Protein AF-A0A7Z0MNE1-F1 (afdb_monomer)

Structure (mmCIF, N/CA/C/O backbone):
data_AF-A0A7Z0MNE1-F1
#
_entry.id   AF-A0A7Z0MNE1-F1
#
loop_
_atom_site.group_PDB
_atom_site.id
_atom_site.type_symbol
_atom_site.label_atom_id
_atom_site.label_alt_id
_atom_site.label_comp_id
_atom_site.label_asym_id
_atom_site.label_entity_id
_atom_site.label_seq_id
_atom_site.pdbx_PDB_ins_code
_atom_site.Cartn_x
_atom_site.Cartn_y
_atom_site.Cartn_z
_atom_site.occupancy
_atom_site.B_iso_or_equiv
_atom_site.auth_seq_id
_atom_site.auth_comp_id
_atom_site.auth_asym_id
_atom_site.auth_atom_id
_atom_site.pdbx_PDB_model_num
ATOM 1 N N . MET A 1 1 ? 20.249 -10.940 4.212 1.00 69.75 1 MET A N 1
ATOM 2 C CA . MET A 1 1 ? 19.789 -10.510 2.871 1.00 69.75 1 MET A CA 1
ATOM 3 C C . MET A 1 1 ? 19.126 -11.698 2.198 1.00 69.75 1 MET A C 1
ATOM 5 O O . MET A 1 1 ? 19.676 -12.787 2.293 1.00 69.75 1 MET A O 1
ATOM 9 N N . SER A 1 2 ? 17.957 -11.521 1.581 1.00 88.62 2 SER A N 1
ATOM 10 C CA . SER A 1 2 ? 17.230 -12.598 0.887 1.00 88.62 2 SER A CA 1
ATOM 11 C C . SER A 1 2 ? 16.945 -12.201 -0.566 1.00 88.62 2 SER A C 1
ATOM 13 O O . SER A 1 2 ? 16.492 -11.074 -0.766 1.00 88.62 2 SER A O 1
ATOM 15 N N . PRO A 1 3 ? 17.145 -13.088 -1.559 1.00 90.62 3 PRO A N 1
ATOM 16 C CA . PRO A 1 3 ? 16.952 -12.785 -2.978 1.00 90.62 3 PRO A CA 1
ATOM 17 C C . PRO A 1 3 ? 15.470 -12.888 -3.372 1.00 90.62 3 PRO A C 1
ATOM 19 O O . PRO A 1 3 ? 15.061 -13.785 -4.103 1.00 90.62 3 PRO A O 1
ATOM 22 N N . ARG A 1 4 ? 14.643 -11.993 -2.832 1.00 93.88 4 ARG A N 1
ATOM 23 C CA . ARG A 1 4 ? 13.212 -11.901 -3.143 1.00 93.88 4 ARG A CA 1
ATOM 24 C C . ARG A 1 4 ? 12.769 -10.449 -3.201 1.00 93.88 4 ARG A C 1
ATOM 26 O O . ARG A 1 4 ? 13.427 -9.570 -2.647 1.00 93.88 4 ARG A O 1
ATOM 33 N N . LEU A 1 5 ? 11.597 -10.238 -3.783 1.00 94.50 5 LEU A N 1
ATOM 34 C CA . LEU A 1 5 ? 10.879 -8.980 -3.664 1.00 94.50 5 LEU A CA 1
ATOM 35 C C . LEU A 1 5 ? 10.567 -8.663 -2.193 1.00 94.50 5 LEU A C 1
ATOM 37 O O . LEU A 1 5 ? 10.311 -9.563 -1.379 1.00 94.50 5 LEU A O 1
ATOM 41 N N . GLY A 1 6 ? 10.604 -7.373 -1.856 1.00 93.19 6 GLY A N 1
ATOM 42 C CA . GLY A 1 6 ? 10.108 -6.873 -0.576 1.00 93.19 6 GLY A CA 1
ATOM 43 C C . GLY A 1 6 ? 8.612 -7.166 -0.416 1.00 93.19 6 GLY A C 1
ATOM 44 O O . GLY A 1 6 ? 7.894 -7.280 -1.402 1.00 93.19 6 GLY A O 1
ATOM 45 N N . GLY A 1 7 ? 8.150 -7.328 0.826 1.00 92.00 7 GLY A N 1
ATOM 46 C CA . GLY A 1 7 ? 6.712 -7.433 1.115 1.00 92.00 7 GLY A CA 1
ATOM 47 C C . GLY A 1 7 ? 6.072 -6.052 1.287 1.00 92.00 7 GLY A C 1
ATOM 48 O O . GLY A 1 7 ? 6.754 -5.041 1.138 1.00 92.00 7 GLY A O 1
ATOM 49 N N . ASN A 1 8 ? 4.793 -6.014 1.677 1.00 92.00 8 ASN A N 1
ATOM 50 C CA . ASN A 1 8 ? 4.082 -4.795 2.105 1.00 92.00 8 ASN A CA 1
ATOM 51 C C . ASN A 1 8 ? 4.099 -3.652 1.074 1.00 92.00 8 ASN A C 1
ATOM 53 O O . ASN A 1 8 ? 4.303 -2.488 1.424 1.00 92.00 8 ASN A O 1
ATOM 57 N N . GLY A 1 9 ? 3.927 -4.008 -0.200 1.00 94.38 9 GLY A N 1
ATOM 58 C CA . GLY A 1 9 ? 3.827 -3.045 -1.292 1.00 94.38 9 GLY A CA 1
ATOM 59 C C . GLY A 1 9 ? 5.160 -2.444 -1.753 1.00 94.38 9 GLY A C 1
ATOM 60 O O . GLY A 1 9 ? 5.159 -1.442 -2.456 1.00 94.38 9 GLY A O 1
ATOM 61 N N . ILE A 1 10 ? 6.317 -2.975 -1.330 1.00 95.69 10 ILE A N 1
ATOM 62 C CA . ILE A 1 10 ? 7.624 -2.420 -1.732 1.00 95.69 10 ILE A CA 1
ATOM 63 C C . ILE A 1 10 ? 7.848 -2.459 -3.259 1.00 95.69 10 ILE A C 1
ATOM 65 O O . ILE A 1 10 ? 8.302 -1.449 -3.796 1.00 95.69 10 ILE A O 1
ATOM 69 N N . PRO A 1 11 ? 7.575 -3.560 -3.987 1.00 96.31 11 PRO A N 1
ATOM 70 C CA . PRO A 1 11 ? 7.698 -3.572 -5.448 1.00 96.31 11 PRO A CA 1
ATOM 71 C C . PRO A 1 11 ? 6.805 -2.528 -6.123 1.00 96.31 11 PRO A C 1
ATOM 73 O O . PRO A 1 11 ? 7.233 -1.858 -7.059 1.00 96.31 11 PRO A O 1
ATOM 76 N N . GLU A 1 12 ? 5.596 -2.349 -5.603 1.00 97.00 12 GLU A N 1
ATOM 77 C CA . GLU A 1 12 ? 4.638 -1.348 -6.044 1.00 97.00 12 GLU A CA 1
ATOM 78 C C . GLU A 1 12 ? 5.157 0.066 -5.756 1.00 97.00 12 GLU A C 1
ATOM 80 O O . GLU A 1 12 ? 5.113 0.915 -6.639 1.00 97.00 12 GLU A O 1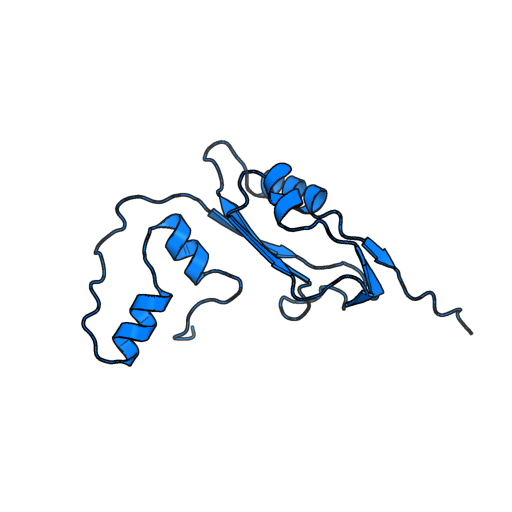
ATOM 85 N N . LEU A 1 13 ? 5.749 0.328 -4.584 1.00 96.62 13 LEU A N 1
ATOM 86 C CA . LEU A 1 13 ? 6.414 1.608 -4.302 1.00 96.62 13 LEU A CA 1
ATOM 87 C C . LEU A 1 13 ? 7.548 1.899 -5.284 1.00 96.62 13 LEU A C 1
ATOM 89 O O . LEU A 1 13 ? 7.673 3.030 -5.742 1.00 96.62 13 LEU A O 1
ATOM 93 N N . ILE A 1 14 ? 8.365 0.900 -5.631 1.00 95.56 14 ILE A N 1
ATOM 94 C CA . ILE A 1 14 ? 9.424 1.071 -6.636 1.00 95.56 14 ILE A CA 1
ATOM 95 C C . ILE A 1 14 ? 8.797 1.471 -7.972 1.00 95.56 14 ILE A C 1
ATOM 97 O O . ILE A 1 14 ? 9.251 2.438 -8.586 1.00 95.56 14 ILE A O 1
ATOM 101 N N . TYR A 1 15 ? 7.720 0.802 -8.382 1.00 95.62 15 TYR A N 1
ATOM 102 C CA . TYR A 1 15 ? 6.985 1.156 -9.591 1.00 95.62 15 TYR A CA 1
ATOM 103 C C . TYR A 1 15 ? 6.418 2.582 -9.531 1.00 95.62 15 TYR A C 1
ATOM 105 O O . TYR A 1 15 ? 6.686 3.386 -10.420 1.00 95.62 15 TYR A O 1
ATOM 113 N N . TYR A 1 16 ? 5.702 2.951 -8.469 1.00 96.25 16 TYR A N 1
ATOM 114 C CA . TYR A 1 16 ? 5.096 4.280 -8.339 1.00 96.25 16 TYR A CA 1
ATOM 115 C C . TYR A 1 16 ? 6.116 5.409 -8.184 1.00 96.25 16 TYR A C 1
ATOM 117 O O . TYR A 1 16 ? 5.842 6.536 -8.607 1.00 96.25 16 TYR A O 1
ATOM 125 N N . SER A 1 17 ? 7.275 5.119 -7.588 1.00 95.69 17 SER A N 1
ATOM 126 C CA . SER A 1 17 ? 8.358 6.083 -7.431 1.00 95.69 17 SER A CA 1
ATOM 127 C C . SER A 1 17 ? 9.114 6.303 -8.733 1.00 95.69 17 SER A C 1
ATOM 129 O O . SER A 1 17 ? 9.380 7.446 -9.092 1.00 95.69 17 SER A O 1
ATOM 131 N N . SER A 1 18 ? 9.462 5.220 -9.430 1.00 94.75 18 SER A N 1
ATOM 132 C CA . SER A 1 18 ? 10.504 5.226 -10.465 1.00 94.75 18 SER A CA 1
ATOM 133 C C . SER A 1 18 ? 10.029 4.800 -11.857 1.00 94.75 18 SER A C 1
ATOM 135 O O . SER A 1 18 ? 10.777 4.915 -12.822 1.00 94.75 18 SER A O 1
ATOM 137 N N . GLY A 1 19 ? 8.809 4.270 -11.972 1.00 93.75 19 GLY A N 1
ATOM 138 C CA . GLY A 1 19 ? 8.279 3.639 -13.185 1.00 93.75 19 GLY A CA 1
ATOM 139 C C . GLY A 1 19 ? 8.810 2.224 -13.449 1.00 93.75 19 GLY A C 1
ATOM 140 O O . GLY A 1 19 ? 8.360 1.568 -14.387 1.00 93.75 19 GLY A O 1
ATOM 141 N N . ILE A 1 20 ? 9.749 1.728 -12.637 1.00 93.81 20 ILE A N 1
ATOM 142 C CA . ILE A 1 20 ? 10.362 0.410 -12.820 1.00 93.81 20 ILE A CA 1
ATOM 143 C C . ILE A 1 20 ? 9.425 -0.680 -12.291 1.00 93.81 20 ILE A C 1
ATOM 145 O O . ILE A 1 20 ? 9.228 -0.821 -11.084 1.00 93.81 20 ILE A O 1
ATOM 149 N N . ASP A 1 21 ? 8.884 -1.497 -13.195 1.00 94.19 21 ASP A N 1
ATOM 150 C CA . ASP A 1 21 ? 8.066 -2.661 -12.842 1.00 94.19 21 ASP A CA 1
ATOM 151 C C . ASP A 1 21 ? 8.949 -3.859 -12.467 1.00 94.19 21 ASP A C 1
ATOM 153 O O . ASP A 1 2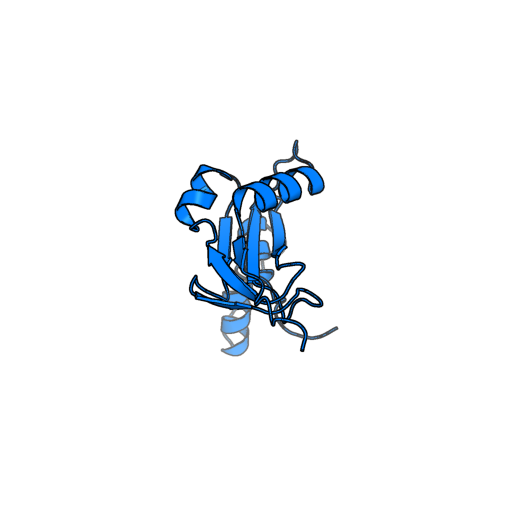1 ? 9.259 -4.748 -13.270 1.00 94.19 21 ASP A O 1
ATOM 157 N N . LEU A 1 22 ? 9.374 -3.873 -11.204 1.00 94.19 22 LEU A N 1
ATOM 158 C CA . LEU A 1 22 ? 10.250 -4.913 -10.679 1.00 94.19 22 LEU A CA 1
ATOM 159 C C . LEU A 1 22 ? 9.587 -6.303 -10.683 1.00 94.19 22 LEU A C 1
ATOM 161 O O . LEU A 1 22 ? 10.285 -7.313 -10.814 1.00 94.19 22 LEU A O 1
ATOM 165 N N . ILE A 1 23 ? 8.255 -6.374 -10.570 1.00 95.44 23 ILE A N 1
ATOM 166 C CA . ILE A 1 23 ? 7.507 -7.637 -10.619 1.00 95.44 23 ILE A CA 1
ATOM 167 C C . ILE A 1 23 ? 7.613 -8.225 -12.027 1.00 95.44 23 ILE A C 1
ATOM 169 O O . ILE A 1 23 ? 8.061 -9.366 -12.181 1.00 95.44 23 ILE A O 1
ATOM 173 N N . ALA A 1 24 ? 7.281 -7.443 -13.057 1.00 95.25 24 ALA A N 1
ATOM 174 C CA . ALA A 1 24 ? 7.369 -7.879 -14.447 1.00 95.25 24 ALA A CA 1
ATOM 175 C C . ALA A 1 24 ? 8.804 -8.256 -14.837 1.00 95.25 24 ALA A C 1
ATOM 177 O O . ALA A 1 24 ? 9.018 -9.286 -15.479 1.00 95.25 24 ALA A O 1
ATOM 178 N N . MET A 1 25 ? 9.800 -7.475 -14.408 1.00 94.75 25 MET A N 1
ATOM 179 C CA . MET A 1 25 ? 11.214 -7.789 -14.640 1.00 94.75 25 MET A CA 1
ATOM 180 C C . MET A 1 25 ? 11.630 -9.107 -13.979 1.00 94.75 25 MET A C 1
ATOM 182 O O . MET A 1 25 ? 12.319 -9.913 -14.603 1.00 94.75 25 MET A O 1
ATOM 186 N N . THR A 1 26 ? 11.183 -9.361 -12.747 1.00 94.75 26 THR A N 1
ATOM 187 C CA . THR A 1 26 ? 11.479 -10.614 -12.034 1.00 94.75 26 THR A CA 1
ATOM 188 C C . THR A 1 26 ? 10.854 -11.816 -12.743 1.00 94.75 26 THR A C 1
ATOM 190 O O . THR A 1 26 ? 11.514 -12.840 -12.923 1.00 94.75 26 THR A O 1
ATOM 193 N N . ILE A 1 27 ? 9.605 -11.687 -13.205 1.00 95.12 27 ILE A N 1
ATOM 194 C CA . ILE A 1 27 ? 8.913 -12.736 -13.967 1.00 95.12 27 ILE A CA 1
ATOM 195 C C . ILE A 1 27 ? 9.616 -12.988 -15.306 1.00 95.12 27 ILE A C 1
ATOM 197 O O . ILE A 1 27 ? 9.884 -14.136 -15.655 1.00 95.12 27 ILE A O 1
ATOM 201 N N . ASN A 1 28 ? 9.949 -11.934 -16.054 1.00 95.44 28 ASN A N 1
ATOM 202 C CA . ASN A 1 28 ? 10.637 -12.058 -17.339 1.00 95.44 28 ASN A CA 1
ATOM 203 C C . ASN A 1 28 ? 12.003 -12.732 -17.184 1.00 95.44 28 ASN A C 1
ATOM 205 O O . ASN A 1 28 ? 12.314 -13.646 -17.948 1.00 95.44 28 ASN A O 1
ATOM 209 N N . TYR A 1 29 ? 12.762 -12.355 -16.155 1.00 94.69 29 TYR A N 1
ATOM 210 C CA . TYR A 1 29 ? 14.038 -12.983 -15.837 1.00 94.69 29 TYR A CA 1
ATOM 211 C C . TYR A 1 29 ? 13.878 -14.481 -15.545 1.00 94.69 29 TYR A C 1
ATOM 213 O O . TYR A 1 29 ? 14.597 -15.301 -16.112 1.00 94.69 29 TYR A O 1
ATOM 221 N N . ALA A 1 30 ? 12.889 -14.859 -14.726 1.00 95.62 30 ALA A N 1
ATOM 222 C CA . ALA A 1 30 ? 12.607 -16.261 -14.408 1.00 95.62 30 ALA A CA 1
ATOM 223 C C . ALA A 1 30 ? 12.217 -17.095 -15.643 1.00 95.62 30 ALA A C 1
ATOM 225 O O . ALA A 1 30 ? 12.490 -18.292 -15.696 1.00 95.62 30 ALA A O 1
ATOM 226 N N . LEU A 1 31 ? 11.606 -16.463 -16.648 1.00 97.12 31 LEU A N 1
ATOM 227 C CA . LEU A 1 31 ? 11.241 -17.087 -17.921 1.00 97.12 31 LEU A CA 1
ATOM 228 C C . LEU A 1 31 ? 12.379 -17.085 -18.958 1.00 97.12 31 LEU A C 1
ATOM 230 O O . LEU A 1 31 ? 12.158 -17.510 -20.091 1.00 97.12 31 LEU A O 1
ATOM 234 N N . GLY A 1 32 ? 13.570 -16.580 -18.617 1.00 96.69 32 GLY A N 1
ATOM 235 C CA . GLY A 1 32 ? 14.688 -16.444 -19.555 1.00 96.69 32 GLY A CA 1
ATOM 236 C C . GLY A 1 32 ? 14.451 -15.405 -20.656 1.00 96.69 32 GLY A C 1
ATOM 237 O O . GLY A 1 32 ? 15.099 -15.453 -21.701 1.00 96.69 32 GLY A O 1
ATOM 238 N N . LYS A 1 33 ? 13.508 -14.476 -20.457 1.00 96.62 33 LYS A N 1
ATOM 239 C CA . LYS A 1 33 ? 13.253 -13.377 -21.392 1.00 96.62 33 LYS A CA 1
ATOM 240 C C . LYS A 1 33 ? 14.263 -12.245 -21.171 1.00 96.62 33 LYS A C 1
ATOM 242 O O . LYS A 1 33 ? 14.714 -12.047 -20.042 1.00 96.62 33 LYS A O 1
ATOM 247 N N . PRO A 1 34 ? 14.585 -11.458 -22.213 1.00 90.81 34 PRO A N 1
ATOM 248 C CA . PRO A 1 34 ? 15.375 -10.245 -22.046 1.00 90.81 34 PRO A CA 1
ATOM 249 C C . PRO A 1 34 ? 14.720 -9.291 -21.040 1.00 90.81 34 PRO A C 1
ATOM 251 O O . PRO A 1 34 ? 13.535 -8.974 -21.159 1.00 90.81 34 PRO A O 1
ATOM 254 N N . CYS A 1 35 ? 15.503 -8.815 -20.074 1.00 87.31 35 CYS A N 1
ATOM 255 C CA . CYS A 1 35 ? 15.103 -7.754 -19.155 1.00 87.31 35 CYS A CA 1
ATOM 256 C C . CYS A 1 35 ? 15.889 -6.492 -19.493 1.00 87.31 35 CYS A C 1
ATOM 258 O O . CYS A 1 35 ? 17.102 -6.444 -19.298 1.00 87.31 35 CYS A O 1
ATOM 260 N N . ASN A 1 36 ? 15.193 -5.465 -19.977 1.00 83.38 36 ASN A N 1
ATOM 261 C CA . ASN A 1 36 ? 15.784 -4.145 -20.158 1.00 83.38 36 ASN A CA 1
ATOM 262 C C . ASN A 1 36 ? 15.801 -3.449 -18.798 1.00 83.38 36 ASN A C 1
ATOM 264 O O . ASN A 1 36 ? 14.777 -2.947 -18.341 1.00 83.38 36 ASN A O 1
ATOM 268 N N . ILE A 1 37 ? 16.951 -3.490 -18.131 1.00 84.00 37 ILE A N 1
ATOM 269 C CA . ILE A 1 37 ? 17.163 -2.795 -16.863 1.00 84.00 37 ILE A CA 1
ATOM 270 C C . ILE A 1 37 ? 17.586 -1.362 -17.206 1.00 84.00 37 ILE A C 1
ATOM 272 O O . ILE A 1 37 ? 18.636 -1.199 -17.829 1.00 84.00 37 ILE A O 1
ATOM 276 N N . PRO A 1 38 ? 16.798 -0.332 -16.857 1.00 86.56 38 PRO A N 1
ATOM 277 C CA . PRO A 1 38 ? 17.231 1.042 -17.063 1.00 86.56 38 PRO A CA 1
ATOM 278 C C . PRO A 1 38 ? 18.435 1.342 -16.163 1.00 86.56 38 PRO A C 1
ATOM 280 O O . PRO A 1 38 ? 18.471 0.912 -15.010 1.00 86.56 38 PRO A O 1
ATOM 283 N N . GLU A 1 39 ? 19.417 2.090 -16.672 1.00 87.38 39 GLU A N 1
ATOM 284 C CA . GLU A 1 39 ? 20.569 2.527 -15.865 1.00 87.38 39 GLU A CA 1
ATOM 285 C C . GLU A 1 39 ? 20.137 3.451 -14.719 1.00 87.38 39 GLU A C 1
ATOM 287 O O . GLU A 1 39 ? 20.705 3.414 -13.628 1.00 87.38 39 GLU A O 1
ATOM 292 N N . GLN A 1 40 ? 19.104 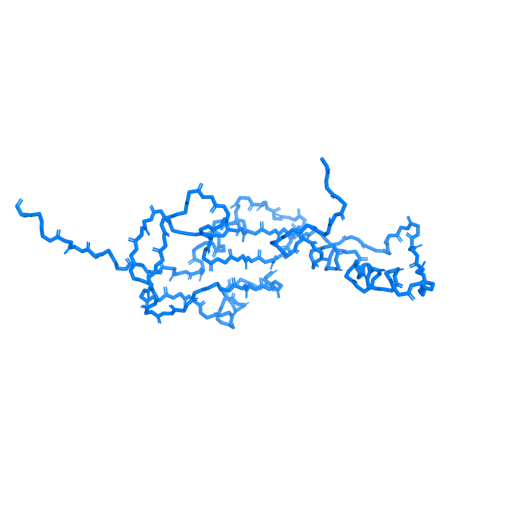4.259 -14.965 1.00 88.00 40 GLN A N 1
ATOM 293 C CA . GLN A 1 40 ? 18.494 5.171 -14.006 1.00 88.00 40 GLN A CA 1
ATOM 294 C C . GLN A 1 40 ? 17.017 5.394 -14.359 1.00 88.00 40 GLN A C 1
ATOM 296 O O . GLN A 1 40 ? 16.657 5.308 -15.535 1.00 88.00 40 GLN A O 1
ATOM 301 N N . PRO A 1 41 ? 16.153 5.682 -13.373 1.00 88.75 41 PRO A N 1
ATOM 302 C CA . PRO A 1 41 ? 14.777 6.069 -13.648 1.00 88.75 41 PRO A CA 1
ATOM 303 C C . PRO A 1 41 ? 14.694 7.500 -14.194 1.00 88.75 41 PRO A C 1
ATOM 305 O O . PRO A 1 41 ? 15.455 8.373 -13.777 1.00 88.75 41 PRO A O 1
ATOM 308 N N . ASP A 1 42 ? 13.727 7.752 -15.080 1.00 84.50 42 ASP A N 1
ATOM 309 C CA . ASP A 1 42 ? 13.517 9.070 -15.706 1.00 84.50 42 ASP A CA 1
ATOM 310 C C . ASP A 1 42 ? 13.124 10.152 -14.689 1.00 84.50 42 ASP A C 1
ATOM 312 O O . ASP A 1 42 ? 13.431 11.333 -14.849 1.00 84.50 42 ASP A O 1
ATOM 316 N N . SER A 1 43 ? 12.415 9.754 -13.632 1.00 87.75 43 SER A N 1
ATOM 317 C CA . SER A 1 43 ? 12.068 10.617 -12.506 1.00 87.75 43 SER A CA 1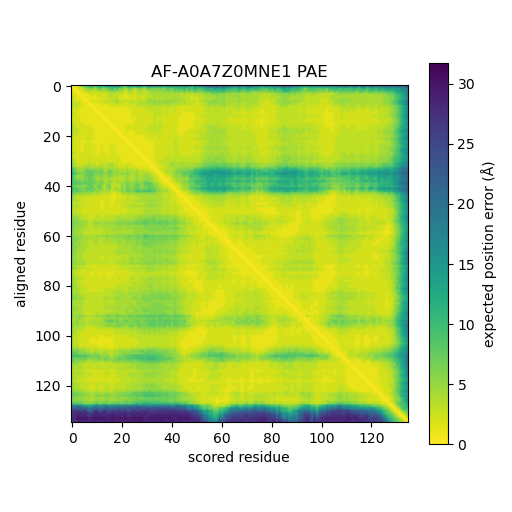
ATOM 318 C C . SER A 1 43 ? 11.848 9.785 -11.247 1.00 87.75 43 SER A C 1
ATOM 320 O O . SER A 1 43 ? 11.536 8.597 -11.328 1.00 87.75 43 SER A O 1
ATOM 322 N N . LEU A 1 44 ? 12.005 10.420 -10.085 1.00 93.38 44 LEU A N 1
ATOM 323 C CA . LEU A 1 44 ? 11.680 9.830 -8.791 1.00 93.38 44 LEU A CA 1
ATOM 324 C C . LEU A 1 44 ? 10.584 10.647 -8.117 1.00 93.38 44 LEU A C 1
ATOM 326 O O . LEU A 1 44 ? 10.762 11.832 -7.836 1.00 93.38 44 LEU A O 1
ATOM 330 N N . LYS A 1 45 ? 9.457 10.000 -7.834 1.00 94.75 45 LYS A N 1
ATOM 331 C CA . LYS A 1 45 ? 8.395 10.544 -6.987 1.00 94.75 45 LYS A CA 1
ATOM 332 C C . LYS A 1 45 ? 8.554 9.978 -5.578 1.00 94.75 45 LYS A C 1
ATOM 334 O O . LYS A 1 45 ? 8.530 8.753 -5.430 1.00 94.75 45 LYS A O 1
ATOM 339 N N . PRO A 1 46 ? 8.726 10.812 -4.540 1.00 95.12 46 PRO A N 1
ATOM 340 C CA . PRO A 1 46 ? 8.789 10.306 -3.179 1.00 95.12 46 PRO A CA 1
ATOM 341 C C . PRO A 1 46 ? 7.456 9.658 -2.798 1.00 95.12 46 PRO A C 1
ATOM 343 O O . PRO A 1 46 ? 6.383 10.221 -3.017 1.00 95.12 46 PRO A O 1
ATOM 346 N N . CYS A 1 47 ? 7.527 8.462 -2.235 1.00 96.06 47 CYS A N 1
ATOM 347 C CA . CYS A 1 47 ? 6.375 7.706 -1.767 1.00 96.06 47 CYS A CA 1
ATOM 348 C C . CYS A 1 47 ? 6.762 6.883 -0.541 1.00 96.06 47 CYS A C 1
ATOM 350 O O . CYS A 1 47 ? 7.941 6.593 -0.323 1.00 96.06 47 CYS A O 1
ATOM 352 N N . ALA A 1 48 ? 5.769 6.489 0.246 1.00 96.06 48 ALA A N 1
ATOM 353 C CA . ALA A 1 48 ? 5.975 5.709 1.452 1.00 96.06 48 ALA A CA 1
ATOM 354 C C . ALA A 1 48 ? 4.878 4.660 1.659 1.00 96.06 48 ALA A C 1
ATOM 356 O O . ALA A 1 48 ? 3.830 4.691 1.013 1.00 96.06 48 ALA A O 1
ATOM 357 N N . SER A 1 49 ? 5.155 3.720 2.564 1.00 95.81 49 SER A N 1
ATOM 358 C CA . SER A 1 49 ? 4.228 2.673 2.994 1.00 95.81 49 SER A CA 1
ATOM 359 C C . SER A 1 49 ? 3.984 2.784 4.494 1.00 95.81 49 SER A C 1
ATOM 361 O O . SER A 1 49 ? 4.934 2.902 5.270 1.00 95.81 49 SER A O 1
ATOM 363 N N . LEU A 1 50 ? 2.716 2.711 4.894 1.00 96.19 50 LEU A N 1
ATOM 364 C CA . LEU A 1 50 ? 2.292 2.516 6.275 1.00 96.19 50 LEU A CA 1
ATOM 365 C C . LEU A 1 50 ? 1.692 1.121 6.409 1.00 96.19 50 LEU A C 1
ATOM 367 O O . LEU A 1 50 ? 0.645 0.843 5.831 1.00 96.19 50 LEU A O 1
ATOM 371 N N . ILE A 1 51 ? 2.309 0.275 7.229 1.00 96.38 51 ILE A N 1
ATOM 372 C CA . ILE A 1 51 ? 1.676 -0.945 7.732 1.00 96.38 51 ILE A CA 1
ATOM 373 C C . ILE A 1 51 ? 0.905 -0.550 8.985 1.00 96.38 51 ILE A C 1
ATOM 375 O O . ILE A 1 51 ? 1.500 -0.011 9.919 1.00 96.38 51 ILE A O 1
ATOM 379 N N . PHE A 1 52 ? -0.398 -0.808 9.012 1.00 95.75 52 PHE A N 1
ATOM 380 C CA . PHE A 1 52 ? -1.250 -0.425 10.133 1.00 95.75 52 PHE A CA 1
ATOM 381 C C . PHE A 1 52 ? -1.903 -1.643 10.780 1.00 95.75 52 PHE A C 1
ATOM 383 O O . PHE A 1 52 ? -2.110 -2.692 10.165 1.00 95.75 52 PHE A O 1
ATOM 390 N N . GLY A 1 53 ? -2.232 -1.484 12.055 1.00 95.38 53 GLY A N 1
ATOM 391 C CA . GLY A 1 53 ? -2.903 -2.488 12.858 1.00 95.38 53 GLY A CA 1
ATOM 392 C C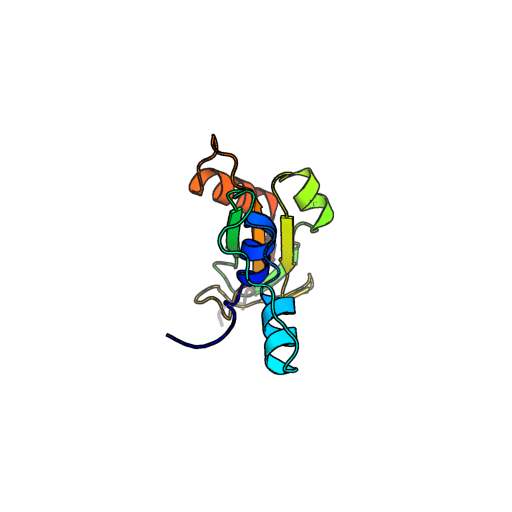 . GLY A 1 53 ? -3.681 -1.841 13.997 1.00 95.38 53 GLY A C 1
ATOM 393 O O . GLY A 1 53 ? -3.911 -0.633 13.971 1.00 95.38 53 GLY A O 1
ATOM 394 N N . SER A 1 54 ? -4.089 -2.637 14.980 1.00 94.31 54 SER A N 1
ATOM 395 C CA . SER A 1 54 ? -4.721 -2.126 16.195 1.00 94.31 54 SER A CA 1
ATOM 396 C C . SER A 1 54 ? -3.915 -2.453 17.433 1.00 94.31 54 SER A C 1
ATOM 398 O O . SER A 1 54 ? -3.354 -3.537 17.532 1.00 94.31 54 SER A O 1
ATOM 400 N N . ASP A 1 55 ? -3.951 -1.568 18.420 1.00 92.94 55 ASP A N 1
ATOM 401 C CA . ASP A 1 55 ? -3.365 -1.808 19.736 1.00 92.94 55 ASP A CA 1
ATOM 402 C C . ASP A 1 55 ? -4.068 -2.939 20.506 1.00 92.94 55 ASP A C 1
ATOM 404 O O . ASP A 1 55 ? -3.515 -3.476 21.463 1.00 92.94 55 ASP A O 1
ATOM 408 N N . THR A 1 56 ? -5.290 -3.319 20.112 1.00 94.44 56 THR A N 1
ATOM 409 C CA . THR A 1 56 ? -6.091 -4.312 20.839 1.00 94.44 56 THR A CA 1
ATOM 410 C C . THR A 1 56 ? -6.717 -5.337 19.907 1.00 94.44 56 THR A C 1
ATOM 412 O O . THR A 1 56 ? -7.196 -4.992 18.829 1.00 94.44 56 THR A O 1
ATOM 415 N N . ALA A 1 57 ? -6.778 -6.591 20.356 1.00 96.00 57 ALA A N 1
ATOM 416 C CA . ALA A 1 57 ? -7.535 -7.630 19.671 1.00 96.00 57 ALA A CA 1
ATOM 417 C C . ALA A 1 57 ? -9.047 -7.445 19.883 1.00 96.00 57 ALA A C 1
ATOM 419 O O . ALA A 1 57 ? -9.492 -6.950 20.923 1.00 96.00 57 ALA A O 1
ATOM 420 N N . GLY A 1 58 ? -9.852 -7.880 18.919 1.00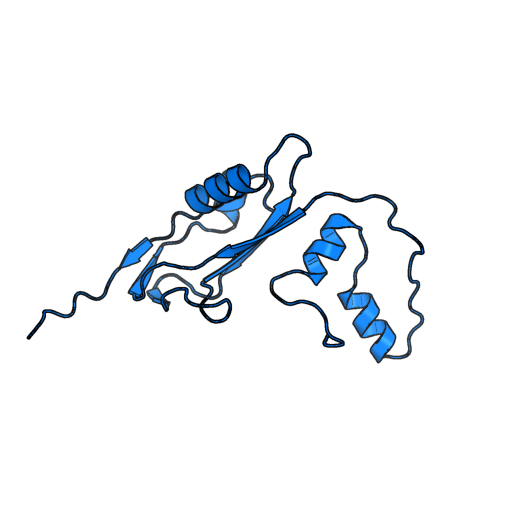 96.25 58 GLY A N 1
ATOM 421 C CA . GLY A 1 58 ? -11.306 -7.778 19.014 1.00 96.25 58 GLY A CA 1
ATOM 422 C C . GLY A 1 58 ? -12.005 -7.991 17.682 1.00 96.25 58 GLY A C 1
ATOM 423 O O . GLY A 1 58 ? -11.405 -8.453 16.717 1.00 96.25 58 GLY A O 1
ATOM 424 N N . GLN A 1 59 ? -13.293 -7.666 17.627 1.00 97.44 59 GLN A N 1
ATOM 425 C CA . GLN A 1 59 ? -14.051 -7.706 16.381 1.00 97.44 59 GLN A CA 1
ATOM 426 C C . GLN A 1 59 ? -13.933 -6.368 15.644 1.00 97.44 59 GLN A C 1
ATOM 428 O O . GLN A 1 59 ? -14.253 -5.319 16.209 1.00 97.44 59 GLN A O 1
ATOM 433 N N . LEU A 1 60 ? -13.517 -6.402 14.377 1.00 96.56 60 LEU A N 1
ATOM 434 C CA . LEU A 1 60 ? -13.477 -5.233 13.505 1.00 96.56 60 LEU A CA 1
ATOM 435 C C . LEU A 1 60 ? -14.907 -4.757 13.236 1.00 96.56 60 LEU A C 1
ATOM 437 O O . LEU A 1 60 ? -15.654 -5.390 12.495 1.00 96.56 60 LEU A O 1
ATOM 441 N N . SER A 1 61 ? -15.313 -3.649 13.853 1.00 95.44 61 SER A N 1
ATOM 442 C CA . SER A 1 61 ? -16.665 -3.111 13.687 1.00 95.44 61 SER A CA 1
ATOM 443 C C . SER A 1 61 ? -16.792 -2.307 12.399 1.00 95.44 61 SER A C 1
ATOM 445 O O . SER A 1 61 ? -17.814 -2.400 11.723 1.00 95.44 61 SER A O 1
ATOM 447 N N . SER A 1 62 ? -15.783 -1.496 12.081 1.00 94.50 62 SER A N 1
ATOM 448 C CA . SER A 1 62 ? -15.747 -0.675 10.871 1.00 94.50 62 SER A CA 1
ATOM 449 C C . SER A 1 62 ? -14.326 -0.218 10.553 1.00 94.50 62 SER A C 1
ATOM 451 O O . SER A 1 62 ? -13.480 -0.099 11.441 1.00 94.50 62 SER A O 1
ATOM 453 N N . ILE A 1 63 ? -14.096 0.072 9.277 1.00 94.62 63 ILE A N 1
ATOM 454 C CA . ILE A 1 63 ? -12.899 0.721 8.744 1.00 94.62 63 ILE A CA 1
ATOM 455 C C . ILE A 1 63 ? -13.323 1.549 7.528 1.00 94.62 63 ILE A C 1
ATOM 457 O O . ILE A 1 63 ? -14.234 1.132 6.805 1.00 94.62 63 ILE A O 1
ATOM 461 N N . THR A 1 64 ? -12.705 2.712 7.313 1.00 95.31 64 THR A N 1
ATOM 462 C CA . THR A 1 64 ? -13.011 3.570 6.159 1.00 95.31 64 THR A CA 1
ATOM 463 C C . THR A 1 64 ? -12.810 2.796 4.858 1.00 95.31 64 THR A C 1
ATOM 465 O O . THR A 1 64 ? -11.770 2.167 4.646 1.00 95.31 64 THR A O 1
ATOM 468 N N . ALA A 1 65 ? -13.795 2.848 3.960 1.00 94.31 65 ALA A N 1
ATOM 469 C CA . ALA A 1 65 ? -13.677 2.219 2.649 1.00 94.31 65 ALA A CA 1
ATOM 470 C C . ALA A 1 65 ? -12.563 2.890 1.828 1.00 94.31 65 ALA A C 1
ATOM 472 O O . ALA A 1 65 ? -12.383 4.103 1.896 1.00 94.31 65 ALA A O 1
ATOM 473 N N . VAL A 1 66 ? -11.845 2.127 0.996 1.00 94.56 66 VAL A N 1
ATOM 474 C CA . VAL A 1 66 ? -10.704 2.656 0.218 1.00 94.56 66 VAL A CA 1
ATOM 475 C C . VAL A 1 66 ? -11.092 3.869 -0.638 1.00 94.56 66 VAL A C 1
ATOM 477 O O . VAL A 1 66 ? -10.331 4.827 -0.719 1.00 94.56 66 VAL A O 1
ATOM 480 N N . GLU A 1 67 ? -12.284 3.868 -1.238 1.00 94.12 67 GLU A N 1
ATOM 481 C CA . GLU A 1 67 ? -12.752 4.995 -2.059 1.00 94.12 67 GLU A CA 1
ATOM 482 C C . GLU A 1 67 ? -13.040 6.260 -1.234 1.00 94.12 67 GLU A C 1
ATOM 484 O O . GLU A 1 67 ? -12.756 7.369 -1.676 1.00 94.12 67 GLU A O 1
ATOM 489 N N . GLU A 1 68 ? -13.536 6.115 -0.005 1.00 95.31 68 GLU A N 1
ATOM 490 C CA . GLU A 1 68 ? -13.693 7.240 0.922 1.00 95.31 68 GLU A CA 1
ATOM 491 C C . GLU A 1 68 ? -12.333 7.734 1.437 1.00 95.31 68 GLU A C 1
ATOM 493 O O . GLU A 1 68 ? -12.102 8.940 1.566 1.00 95.31 68 GLU A O 1
ATOM 498 N N . LEU A 1 69 ? -11.392 6.811 1.651 1.00 95.94 69 LEU A N 1
ATOM 499 C CA . LEU A 1 69 ? -10.031 7.139 2.054 1.00 95.94 69 LEU A CA 1
ATOM 500 C C . LEU A 1 69 ? -9.313 7.972 0.983 1.00 95.94 69 LEU A C 1
ATOM 502 O O . LEU A 1 69 ? -8.665 8.953 1.324 1.00 95.94 69 LEU A O 1
ATOM 506 N N . LYS A 1 70 ? -9.491 7.663 -0.309 1.00 95.56 70 LYS A N 1
ATOM 507 C CA . LYS A 1 70 ? -8.955 8.485 -1.414 1.00 95.56 70 LYS A CA 1
ATOM 508 C C . LYS A 1 70 ? -9.502 9.916 -1.413 1.00 95.56 70 LYS A C 1
ATOM 510 O O . LYS A 1 70 ? -8.776 10.842 -1.759 1.00 95.56 70 LYS A O 1
ATOM 515 N N . ASN A 1 71 ? -10.761 10.115 -1.014 1.00 95.25 71 ASN A N 1
ATOM 516 C CA . ASN A 1 71 ? -11.361 11.453 -0.947 1.00 95.25 71 ASN A CA 1
ATOM 517 C C . ASN A 1 71 ? -10.802 12.287 0.215 1.00 95.25 71 ASN A C 1
ATOM 519 O O . ASN A 1 71 ? -10.685 13.505 0.103 1.00 95.25 71 ASN A O 1
ATOM 523 N N . THR A 1 72 ? -10.479 11.642 1.337 1.00 95.50 72 THR A N 1
ATOM 524 C CA . THR A 1 72 ? -9.987 12.302 2.560 1.00 95.50 72 THR A CA 1
ATOM 525 C C . THR A 1 72 ? -8.460 12.387 2.626 1.00 95.50 72 THR A C 1
ATOM 527 O O . THR A 1 72 ? -7.921 13.257 3.311 1.00 95.50 72 THR A O 1
ATOM 530 N N . PHE A 1 73 ? -7.764 11.530 1.879 1.00 97.00 73 PHE A N 1
ATOM 531 C CA . PHE A 1 73 ? -6.312 11.474 1.748 1.00 97.00 73 PHE A CA 1
ATOM 532 C C . PHE A 1 73 ? -5.926 11.357 0.257 1.00 97.00 73 PHE A C 1
ATOM 534 O O . PHE A 1 73 ? -5.662 10.256 -0.234 1.00 97.00 73 PHE A O 1
ATOM 541 N N . PRO A 1 74 ? -5.921 12.477 -0.495 1.00 96.00 74 PRO A N 1
ATOM 542 C CA . PRO A 1 74 ? -5.705 12.480 -1.949 1.00 96.00 74 PRO A CA 1
ATOM 543 C C . PRO A 1 74 ? -4.337 11.957 -2.399 1.00 96.00 74 PRO A C 1
ATOM 545 O O . PRO A 1 74 ? -4.163 11.592 -3.559 1.00 96.00 74 PRO A O 1
ATOM 548 N N . GLU A 1 75 ? -3.356 11.925 -1.499 1.00 97.31 75 GLU A N 1
ATOM 549 C CA . GLU A 1 75 ? -2.025 11.380 -1.756 1.00 97.31 75 GLU A CA 1
ATOM 550 C C . GLU A 1 75 ? -2.006 9.838 -1.766 1.00 97.31 75 GLU A C 1
ATOM 552 O O . GLU A 1 75 ? -0.973 9.240 -2.087 1.00 97.31 75 GLU A O 1
ATOM 557 N N . LEU A 1 76 ? -3.126 9.186 -1.417 1.00 97.88 76 LEU A N 1
ATOM 558 C CA . LEU A 1 76 ? -3.259 7.732 -1.389 1.00 97.88 76 LEU A CA 1
ATOM 559 C C . LEU A 1 76 ? -3.103 7.147 -2.794 1.00 97.88 76 LEU A C 1
ATOM 561 O O . LEU A 1 76 ? -3.848 7.471 -3.717 1.00 97.88 76 LEU A O 1
ATOM 565 N N . ILE A 1 77 ? -2.171 6.212 -2.923 1.00 97.44 77 ILE A N 1
ATOM 566 C CA . ILE A 1 77 ? -1.964 5.427 -4.136 1.00 97.44 77 ILE A CA 1
ATOM 567 C C . ILE A 1 77 ? -2.789 4.144 -4.051 1.00 97.44 77 ILE A C 1
ATOM 569 O O . ILE A 1 77 ? -3.583 3.832 -4.937 1.00 97.44 77 ILE A O 1
ATOM 573 N N . GLU A 1 78 ? -2.616 3.407 -2.956 1.00 96.44 78 GLU A N 1
ATOM 574 C CA . GLU A 1 78 ? -3.236 2.105 -2.746 1.00 96.44 78 GLU A CA 1
ATOM 575 C C . GLU A 1 78 ? -3.456 1.863 -1.254 1.00 96.44 78 GLU A C 1
ATOM 577 O O . GLU A 1 78 ? -2.645 2.265 -0.424 1.00 96.44 78 GLU A O 1
ATOM 582 N N . CYS A 1 79 ? -4.543 1.183 -0.900 1.00 97.19 79 CYS A N 1
ATOM 583 C CA . CYS A 1 79 ? -4.763 0.683 0.450 1.00 97.19 79 CYS A CA 1
ATOM 584 C C . CYS A 1 79 ? -5.312 -0.735 0.354 1.00 97.19 79 CYS A C 1
ATOM 586 O O . CYS A 1 79 ? -6.285 -0.978 -0.365 1.00 97.19 79 CYS A O 1
ATOM 588 N N . ARG A 1 80 ? -4.679 -1.669 1.061 1.00 96.06 80 ARG A N 1
ATOM 589 C CA . ARG A 1 80 ? -5.128 -3.056 1.147 1.00 96.06 80 ARG A CA 1
ATOM 590 C C . ARG A 1 80 ? -5.485 -3.394 2.574 1.00 96.06 80 ARG A C 1
ATOM 592 O O . ARG A 1 80 ? -4.672 -3.198 3.473 1.00 96.06 80 ARG A O 1
ATOM 599 N N . PHE A 1 81 ? -6.668 -3.966 2.743 1.00 96.00 81 PHE A N 1
ATOM 600 C CA . PHE A 1 81 ? -7.120 -4.534 4.002 1.00 96.00 81 PHE A CA 1
ATOM 601 C C . PHE A 1 81 ? -6.988 -6.055 3.957 1.00 96.00 81 PHE A C 1
ATOM 603 O O . PHE A 1 81 ? -7.344 -6.687 2.964 1.00 96.00 81 PHE A O 1
ATOM 610 N N . ASN A 1 82 ? -6.481 -6.632 5.043 1.00 95.56 82 ASN A N 1
ATOM 611 C CA . ASN A 1 82 ? -6.383 -8.079 5.239 1.00 95.56 82 ASN A CA 1
ATOM 612 C C . ASN A 1 82 ? -7.656 -8.664 5.874 1.00 95.56 82 ASN A C 1
ATOM 614 O O . ASN A 1 82 ? -7.826 -9.879 5.890 1.00 95.56 82 ASN A O 1
ATOM 618 N N . TYR A 1 83 ? -8.524 -7.795 6.401 1.00 95.06 83 TYR A N 1
ATOM 619 C CA . TYR A 1 83 ? -9.745 -8.131 7.129 1.00 95.06 83 TYR A CA 1
ATOM 620 C C . TYR A 1 83 ? -10.901 -7.251 6.660 1.00 95.06 83 TYR A C 1
ATOM 622 O O . TYR A 1 83 ? -10.696 -6.157 6.128 1.00 95.06 83 TYR A O 1
ATOM 630 N N . GLN A 1 84 ? -12.118 -7.710 6.914 1.00 94.50 84 GLN A N 1
ATOM 631 C CA . GLN A 1 84 ? -13.360 -6.987 6.659 1.00 94.50 84 GLN A CA 1
ATOM 632 C C . GLN A 1 84 ? -14.171 -6.814 7.948 1.00 94.50 84 GLN A C 1
ATOM 634 O O . GLN A 1 84 ? -13.927 -7.468 8.964 1.00 94.50 84 GLN A O 1
ATOM 639 N N . ALA A 1 85 ? -15.149 -5.906 7.921 1.00 94.31 85 ALA A N 1
ATOM 640 C CA . ALA A 1 85 ? -16.039 -5.699 9.058 1.00 94.31 85 ALA A CA 1
ATOM 641 C C . ALA A 1 85 ? -16.720 -7.018 9.470 1.00 94.31 85 ALA A C 1
ATOM 643 O O . ALA A 1 85 ? -17.249 -7.747 8.632 1.00 94.31 85 ALA A O 1
ATOM 644 N N . GLY A 1 86 ? -16.712 -7.304 10.770 1.00 95.69 86 GLY A N 1
ATOM 645 C CA . GLY A 1 86 ? -17.189 -8.551 11.363 1.00 95.69 86 GLY A CA 1
ATOM 646 C C . GLY A 1 86 ? -16.081 -9.547 11.714 1.00 95.69 86 GLY A C 1
ATOM 647 O O . GLY A 1 86 ? -16.309 -10.383 12.592 1.00 95.69 86 GLY A O 1
ATOM 648 N N . ASP A 1 87 ? -14.894 -9.436 11.113 1.00 96.56 87 ASP A N 1
ATOM 649 C CA . ASP A 1 87 ? -13.774 -10.337 11.393 1.00 96.56 87 ASP A CA 1
ATOM 650 C C . ASP A 1 87 ? -13.198 -10.119 12.797 1.00 96.56 87 ASP A C 1
ATOM 652 O O . ASP A 1 87 ? -13.224 -9.014 13.346 1.00 96.56 87 ASP A O 1
ATOM 656 N N . HIS A 1 88 ? -12.630 -11.180 13.374 1.00 96.38 88 HIS A N 1
ATOM 657 C CA . HIS A 1 88 ? -11.802 -11.062 14.569 1.00 96.38 88 HIS A CA 1
ATOM 658 C C . HIS A 1 88 ? -10.366 -10.745 14.164 1.00 96.38 88 HIS A C 1
ATOM 660 O O . HIS A 1 88 ? -9.791 -11.438 13.324 1.00 96.38 88 HIS A O 1
ATOM 666 N N . VAL A 1 89 ? -9.786 -9.719 14.776 1.00 96.50 89 VAL A N 1
ATOM 667 C CA . VAL A 1 89 ? -8.451 -9.235 14.441 1.00 96.50 89 VAL A CA 1
ATOM 668 C C . VAL A 1 89 ? -7.533 -9.254 15.665 1.00 96.50 89 VAL A C 1
ATOM 670 O O . VAL A 1 89 ? -7.998 -9.008 16.783 1.00 96.50 89 VAL A O 1
ATOM 673 N N . PRO A 1 90 ? -6.237 -9.558 15.485 1.00 95.88 90 PRO A N 1
ATOM 674 C CA . PRO A 1 90 ? -5.264 -9.562 16.570 1.00 95.88 90 PRO A CA 1
ATOM 675 C C . PRO A 1 90 ? -4.810 -8.144 16.945 1.00 95.88 90 PRO A C 1
ATOM 677 O O . PRO A 1 90 ? -4.950 -7.200 16.166 1.00 95.88 90 PRO A O 1
ATOM 680 N N . ALA A 1 91 ? -4.188 -8.017 18.120 1.00 95.88 91 ALA A N 1
ATOM 681 C CA . ALA A 1 91 ? -3.376 -6.848 18.439 1.00 95.88 91 ALA A CA 1
ATOM 682 C C . ALA A 1 91 ? -2.106 -6.827 17.566 1.00 95.88 91 ALA A C 1
ATOM 684 O O . ALA A 1 91 ? -1.539 -7.867 17.201 1.00 95.88 91 ALA A O 1
ATOM 685 N N . PHE A 1 92 ? -1.652 -5.628 17.223 1.00 96.06 92 PHE A N 1
ATOM 686 C CA . PHE A 1 92 ? -0.549 -5.403 16.308 1.00 96.06 92 PHE A CA 1
ATOM 687 C C . PHE A 1 92 ? 0.795 -5.440 17.033 1.00 96.06 92 PHE A C 1
ATOM 689 O O . PHE A 1 92 ? 1.337 -4.424 17.450 1.00 96.06 92 PHE A O 1
ATOM 696 N N . GLU A 1 93 ? 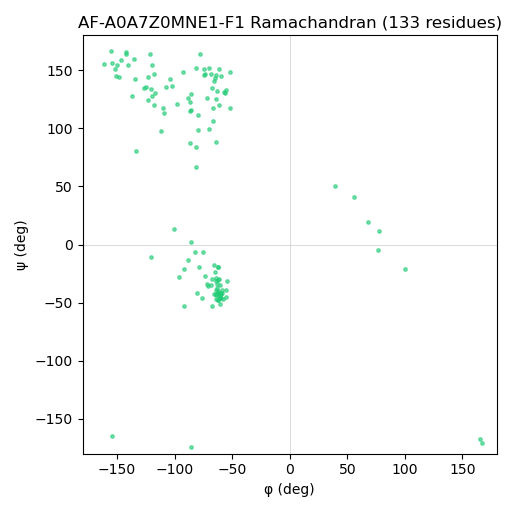1.344 -6.644 17.152 1.00 94.06 93 GLU A N 1
ATOM 697 C CA . GLU A 1 93 ? 2.652 -6.884 17.777 1.00 94.06 93 GLU A CA 1
ATOM 698 C C . GLU A 1 93 ? 3.784 -6.977 16.741 1.00 94.06 93 GLU A C 1
ATOM 700 O O . GLU A 1 93 ? 4.939 -6.659 17.020 1.00 94.06 93 GLU A O 1
ATOM 705 N N . HIS A 1 94 ? 3.455 -7.408 15.521 1.00 91.00 94 HIS A N 1
ATOM 706 C CA . HIS A 1 94 ? 4.377 -7.513 14.392 1.00 91.00 94 HIS A CA 1
ATOM 707 C C . HIS A 1 94 ? 3.627 -7.440 13.055 1.00 91.00 94 HIS A C 1
ATOM 709 O O . HIS A 1 94 ? 2.416 -7.648 12.998 1.00 91.00 94 HIS A O 1
ATOM 715 N N . SER A 1 95 ? 4.344 -7.253 11.940 1.00 86.56 95 SER A N 1
ATOM 716 C CA . SER A 1 95 ? 3.758 -7.098 10.592 1.00 86.56 95 SER A CA 1
ATOM 717 C C . SER A 1 95 ? 2.807 -8.224 10.156 1.00 86.56 95 SER A C 1
ATOM 719 O O . SER A 1 95 ? 1.839 -7.952 9.451 1.00 86.56 95 SER A O 1
ATOM 721 N N . GLY A 1 96 ? 3.019 -9.464 10.610 1.00 90.00 96 GLY A N 1
ATOM 722 C CA . GLY A 1 96 ? 2.086 -10.581 10.385 1.00 90.00 96 GLY A CA 1
ATOM 723 C C . GLY A 1 96 ? 0.684 -10.403 10.995 1.00 90.00 96 GLY A C 1
ATOM 724 O O . GLY A 1 96 ? -0.252 -11.036 10.526 1.00 90.00 96 GLY A O 1
ATOM 725 N N . ASN A 1 97 ? 0.527 -9.509 11.977 1.00 93.88 97 ASN A N 1
ATOM 726 C CA . ASN A 1 97 ? -0.746 -9.171 12.623 1.00 93.88 97 ASN A CA 1
ATOM 727 C C . ASN A 1 97 ? -1.328 -7.857 12.072 1.00 93.88 97 ASN A C 1
ATOM 729 O O . ASN A 1 97 ? -2.212 -7.261 12.682 1.00 93.88 97 ASN A O 1
ATOM 733 N N . SER A 1 98 ? -0.795 -7.353 10.954 1.00 95.88 98 SER A N 1
ATOM 734 C CA . SER A 1 98 ? -1.285 -6.120 10.339 1.00 95.88 98 SER A CA 1
ATOM 735 C C . SER A 1 98 ? -2.716 -6.270 9.840 1.00 95.88 98 SER A C 1
ATOM 737 O O . SER A 1 98 ? -3.108 -7.296 9.279 1.00 95.88 98 SER A O 1
ATOM 739 N N . LEU A 1 99 ? -3.480 -5.192 9.986 1.00 96.62 99 LEU A N 1
ATOM 740 C CA . LEU A 1 99 ? -4.803 -5.068 9.385 1.00 96.62 99 LEU A CA 1
ATOM 741 C C . LEU A 1 99 ? -4.721 -4.721 7.902 1.00 96.62 99 LEU A C 1
ATOM 743 O O . LEU A 1 99 ? -5.684 -4.931 7.166 1.00 96.62 99 LEU A O 1
ATOM 747 N N . GLY A 1 100 ? -3.575 -4.207 7.465 1.00 96.38 100 GLY A N 1
ATOM 748 C CA . GLY A 1 100 ? -3.348 -3.832 6.089 1.00 96.38 100 GLY A CA 1
ATOM 749 C C . GLY A 1 100 ? -2.100 -2.987 5.906 1.00 96.38 100 GLY A C 1
ATOM 750 O O . GLY A 1 100 ? -1.300 -2.790 6.828 1.00 96.38 100 GLY A O 1
ATOM 751 N N . TYR A 1 101 ? -1.961 -2.469 4.693 1.00 97.12 101 TYR A N 1
ATOM 752 C CA . TYR A 1 101 ? -0.978 -1.446 4.380 1.00 97.12 101 TYR A CA 1
ATOM 753 C C . TYR A 1 101 ? -1.551 -0.407 3.421 1.00 97.12 101 TYR A C 1
ATOM 755 O O . TYR A 1 101 ? -2.463 -0.689 2.641 1.00 97.12 101 TYR A O 1
ATOM 763 N N . ALA A 1 102 ? -0.993 0.794 3.480 1.00 97.75 102 ALA A N 1
ATOM 764 C CA . ALA A 1 102 ? -1.322 1.900 2.600 1.00 97.75 102 ALA A CA 1
ATOM 765 C C . ALA A 1 102 ? -0.051 2.447 1.954 1.00 97.75 102 ALA A C 1
ATOM 767 O O . ALA A 1 102 ? 0.954 2.648 2.634 1.00 97.75 102 ALA A O 1
ATOM 768 N N . LEU A 1 103 ? -0.110 2.687 0.649 1.00 98.12 103 LEU A N 1
ATOM 769 C CA . LEU A 1 103 ? 0.931 3.320 -0.149 1.00 98.12 103 LEU A CA 1
ATOM 770 C C . LEU A 1 103 ? 0.468 4.723 -0.516 1.00 98.12 103 LEU A C 1
ATOM 772 O O . LEU A 1 103 ? -0.680 4.908 -0.923 1.00 98.12 103 LEU A O 1
ATOM 776 N N . PHE A 1 104 ? 1.346 5.708 -0.392 1.00 97.94 104 PHE A N 1
ATOM 777 C CA . PHE A 1 104 ? 1.004 7.097 -0.677 1.00 97.94 104 PHE A CA 1
ATOM 778 C C . PHE A 1 104 ? 2.204 7.898 -1.167 1.00 97.94 104 PHE A C 1
ATOM 780 O O . PHE A 1 104 ? 3.354 7.570 -0.868 1.00 97.94 104 PHE A O 1
ATOM 787 N N . TYR A 1 105 ? 1.933 8.955 -1.929 1.00 97.31 105 TYR A N 1
ATOM 788 C CA . TYR A 1 105 ? 2.951 9.927 -2.313 1.00 97.31 105 TYR A CA 1
ATOM 789 C C . TYR A 1 105 ? 3.302 10.836 -1.133 1.00 97.31 105 TYR A C 1
ATOM 791 O O . TYR A 1 105 ? 2.442 11.191 -0.331 1.00 97.31 105 TYR A O 1
ATOM 799 N N . CYS A 1 106 ? 4.565 11.245 -1.056 1.00 95.88 106 CYS A N 1
ATOM 800 C CA . CYS A 1 106 ? 5.053 12.223 -0.088 1.00 95.88 106 CYS A CA 1
ATOM 801 C C . CYS A 1 106 ? 5.447 13.498 -0.847 1.00 95.88 106 CYS A C 1
ATOM 803 O O . CYS A 1 106 ? 6.541 13.545 -1.418 1.00 95.88 106 CYS A O 1
ATOM 805 N N . PRO A 1 107 ? 4.578 14.521 -0.903 1.00 93.62 107 PRO A N 1
ATOM 806 C CA . PRO A 1 107 ? 4.949 15.829 -1.440 1.00 93.62 107 PRO A CA 1
ATOM 807 C C . PRO A 1 107 ? 6.226 16.372 -0.780 1.00 93.62 107 PRO A C 1
ATOM 809 O O . PRO A 1 107 ? 6.482 16.095 0.392 1.00 93.62 107 PRO A O 1
ATOM 812 N N . LEU A 1 108 ? 7.028 17.151 -1.509 1.00 89.69 108 LEU A N 1
ATOM 813 C CA . LEU A 1 108 ? 8.329 17.642 -1.019 1.00 89.69 108 LEU A CA 1
ATOM 814 C C . LEU A 1 108 ? 8.197 18.548 0.213 1.00 89.69 108 LEU A C 1
ATOM 816 O O . LEU A 1 108 ? 9.089 18.597 1.054 1.00 89.69 108 LEU A O 1
ATOM 820 N N . GLU A 1 109 ? 7.082 19.259 0.304 1.00 91.56 109 GLU A N 1
ATOM 821 C CA . GLU A 1 109 ? 6.700 20.138 1.402 1.00 91.56 109 GLU A CA 1
ATOM 822 C C . GLU A 1 109 ? 6.063 19.402 2.592 1.00 91.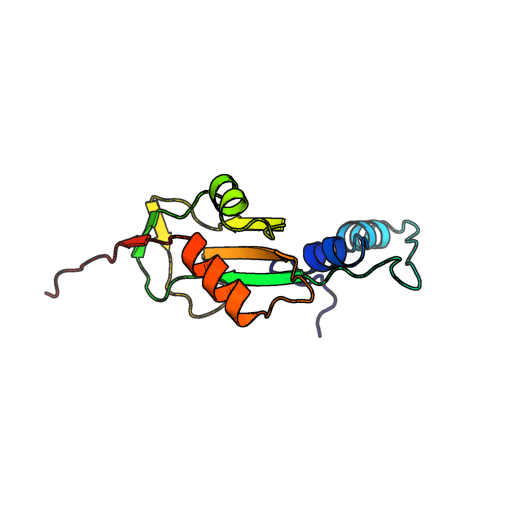56 109 GLU A C 1
ATOM 824 O O . GLU A 1 109 ? 5.802 20.022 3.622 1.00 91.56 109 GLU A O 1
ATOM 829 N N . SER A 1 110 ? 5.796 18.099 2.459 1.00 91.69 110 SER A N 1
ATOM 830 C CA . SER A 1 110 ? 5.199 17.280 3.516 1.00 91.69 110 SER A CA 1
ATOM 831 C C . SER A 1 110 ? 6.263 16.593 4.369 1.00 91.69 110 SER A C 1
ATOM 833 O O . SER A 1 110 ? 7.328 16.209 3.881 1.00 91.69 110 SER A O 1
ATOM 835 N N . ASP A 1 111 ? 5.957 16.379 5.648 1.00 93.38 111 ASP A N 1
ATOM 836 C CA . ASP A 1 111 ? 6.741 15.507 6.515 1.00 93.38 111 ASP A CA 1
ATOM 837 C C . ASP A 1 111 ? 6.029 14.165 6.734 1.00 93.38 111 ASP A C 1
ATOM 839 O O . ASP A 1 111 ? 4.804 14.083 6.855 1.00 93.38 111 ASP A O 1
ATOM 843 N N . TYR A 1 112 ? 6.817 13.090 6.786 1.00 93.25 112 TYR A N 1
ATOM 844 C CA . TYR A 1 112 ? 6.289 11.736 6.934 1.00 93.25 112 TYR A CA 1
ATOM 845 C C . TYR A 1 112 ? 5.431 11.558 8.207 1.00 93.25 112 TYR A C 1
ATOM 847 O O . TYR A 1 112 ? 4.321 11.044 8.078 1.00 93.25 112 TYR A O 1
ATOM 855 N N . PRO A 1 113 ? 5.845 12.008 9.412 1.00 95.88 113 PRO A N 1
ATOM 856 C CA . PRO A 1 113 ? 5.004 11.914 10.611 1.00 95.88 113 PRO A CA 1
ATOM 857 C C . PRO A 1 113 ? 3.617 12.562 10.473 1.00 95.88 113 PRO A C 1
ATOM 859 O O . PRO A 1 113 ? 2.618 11.941 10.835 1.00 95.88 113 PRO A O 1
ATOM 862 N N . SER A 1 114 ? 3.520 13.772 9.916 1.00 95.31 114 SER A N 1
ATOM 863 C CA . SER A 1 114 ? 2.232 14.442 9.689 1.00 95.31 114 SER A CA 1
ATOM 864 C C . SER A 1 114 ? 1.355 13.686 8.695 1.00 95.31 114 SER A C 1
ATOM 866 O O . SER A 1 114 ? 0.145 13.565 8.908 1.00 95.31 114 SER A O 1
ATOM 868 N N . MET A 1 115 ? 1.956 13.137 7.635 1.00 96.69 115 MET A N 1
ATOM 869 C CA . MET A 1 115 ? 1.254 12.297 6.661 1.00 96.69 115 MET A CA 1
ATOM 870 C C . MET A 1 115 ? 0.683 11.037 7.320 1.00 96.69 115 MET A C 1
ATOM 872 O O . MET A 1 115 ? -0.485 10.713 7.108 1.00 96.69 115 MET A O 1
ATOM 876 N N . ILE A 1 116 ? 1.461 10.372 8.182 1.00 96.38 116 ILE A N 1
ATOM 877 C CA . ILE A 1 116 ? 1.003 9.203 8.944 1.00 96.38 116 ILE A CA 1
ATOM 878 C C . ILE A 1 116 ? -0.148 9.560 9.882 1.00 96.38 116 ILE A C 1
ATOM 880 O O . ILE A 1 116 ? -1.171 8.880 9.853 1.00 96.38 116 ILE A O 1
ATOM 884 N N . ASN A 1 117 ? -0.033 10.642 10.655 1.00 95.69 117 ASN A N 1
ATOM 885 C CA . ASN A 1 117 ? -1.090 11.063 11.577 1.00 95.69 117 ASN A CA 1
ATOM 886 C C . ASN A 1 117 ? -2.407 11.354 10.840 1.00 95.69 117 ASN A C 1
ATOM 888 O O . ASN A 1 117 ? -3.477 10.931 11.279 1.00 95.69 117 ASN A O 1
ATOM 892 N N . ARG A 1 118 ? -2.335 12.038 9.689 1.00 96.38 118 ARG A N 1
ATOM 893 C CA . ARG A 1 118 ? -3.500 12.287 8.826 1.00 96.38 118 ARG A CA 1
ATOM 894 C C . ARG A 1 118 ? -4.110 10.993 8.297 1.00 96.38 118 ARG A C 1
ATOM 896 O O . ARG A 1 118 ? -5.324 10.828 8.366 1.00 96.38 118 ARG A O 1
ATOM 903 N N . LEU A 1 119 ? -3.283 10.086 7.782 1.00 97.00 119 LEU A N 1
ATOM 904 C CA . LEU A 1 119 ? -3.743 8.813 7.232 1.00 97.00 119 LEU A CA 1
ATOM 905 C C . LEU A 1 119 ? -4.392 7.936 8.311 1.00 97.00 119 LEU A C 1
ATOM 907 O O . LEU A 1 119 ? -5.466 7.384 8.093 1.00 97.00 119 LEU A O 1
ATOM 911 N N . GLN A 1 120 ? -3.789 7.856 9.498 1.00 95.06 120 GLN A N 1
ATOM 912 C CA . GLN A 1 120 ? -4.351 7.129 10.637 1.00 95.06 120 GLN A CA 1
ATOM 913 C C . GLN A 1 120 ? -5.688 7.721 11.093 1.00 95.06 120 GLN A C 1
ATOM 915 O O . GLN A 1 120 ? -6.628 6.969 11.345 1.00 95.06 120 GLN A O 1
ATOM 920 N N . ALA A 1 121 ? -5.808 9.052 11.135 1.00 94.75 121 ALA A N 1
ATOM 921 C CA . ALA A 1 121 ? -7.078 9.712 11.428 1.00 94.75 121 ALA A CA 1
ATOM 922 C C . ALA A 1 121 ? -8.148 9.418 10.357 1.00 94.75 121 ALA A C 1
ATOM 924 O O . ALA A 1 121 ? -9.316 9.220 10.690 1.00 94.75 121 ALA A O 1
ATOM 925 N N . ALA A 1 122 ? -7.757 9.346 9.081 1.00 96.25 122 ALA A N 1
ATOM 926 C CA . ALA A 1 122 ? -8.659 9.073 7.963 1.00 96.25 122 ALA A CA 1
ATOM 927 C C . ALA A 1 122 ? -9.121 7.603 7.882 1.00 96.25 122 ALA A C 1
ATOM 929 O O . ALA A 1 122 ? -10.223 7.333 7.406 1.00 96.25 122 ALA A O 1
ATOM 930 N N . LEU A 1 123 ? -8.327 6.648 8.382 1.00 95.1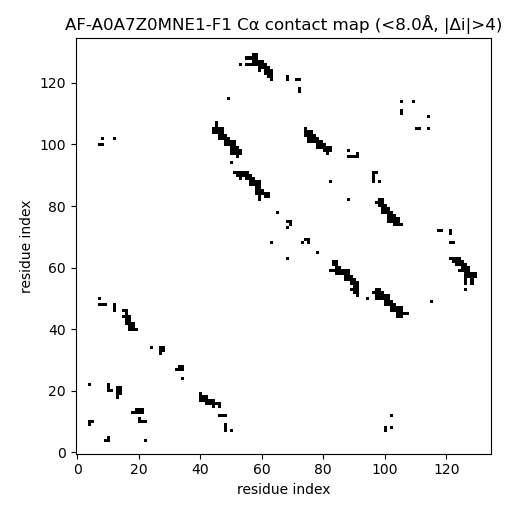9 123 LEU A N 1
ATOM 931 C CA . LEU A 1 123 ? -8.669 5.217 8.387 1.00 95.19 123 LEU A CA 1
ATOM 932 C C . LEU A 1 123 ? -9.892 4.867 9.257 1.00 95.19 123 LEU A C 1
ATOM 934 O O . LEU A 1 123 ? -10.502 3.825 9.019 1.00 95.19 123 LEU A O 1
ATOM 938 N N . GLN A 1 124 ? -10.221 5.698 10.258 1.00 91.44 124 GLN A N 1
ATOM 939 C CA . GLN A 1 124 ? -11.365 5.545 11.179 1.00 91.44 124 GLN A CA 1
ATOM 940 C C . GLN A 1 124 ? -11.631 4.088 11.611 1.00 91.44 124 GLN A C 1
ATOM 942 O O . GLN A 1 124 ? -12.744 3.564 11.525 1.00 91.44 124 GLN A O 1
ATOM 947 N N . LEU A 1 125 ? -10.577 3.414 12.072 1.00 92.12 125 LEU A N 1
ATOM 948 C CA . LEU A 1 125 ? -10.627 2.022 12.506 1.00 92.12 125 LEU A CA 1
ATOM 949 C C . LEU A 1 125 ? -11.376 1.888 13.841 1.00 92.12 125 LEU A C 1
ATOM 951 O O . LEU A 1 125 ? -10.988 2.503 14.834 1.00 92.12 125 LEU A O 1
ATOM 955 N N . ASN A 1 126 ? -12.400 1.032 13.896 1.00 93.69 126 ASN A N 1
ATOM 956 C CA . ASN A 1 126 ? -13.134 0.736 15.126 1.00 93.69 126 ASN A CA 1
ATOM 957 C C . ASN A 1 126 ? -13.110 -0.759 15.453 1.00 93.69 126 ASN A C 1
ATOM 959 O O . ASN A 1 126 ? -13.559 -1.586 14.655 1.00 93.69 126 ASN A O 1
ATOM 963 N N . ILE A 1 127 ? -12.646 -1.094 16.658 1.00 93.56 127 ILE A N 1
ATOM 964 C CA . ILE A 1 127 ? -12.627 -2.462 17.173 1.00 93.56 127 ILE A CA 1
ATOM 965 C C . ILE A 1 127 ? -13.471 -2.552 18.434 1.00 93.56 127 ILE A C 1
ATOM 967 O O . ILE A 1 127 ? -13.269 -1.815 19.399 1.00 93.56 127 ILE A O 1
ATOM 971 N N . LYS A 1 128 ? -14.393 -3.513 18.436 1.00 92.38 128 LYS A N 1
ATOM 972 C CA . LYS A 1 128 ? -15.142 -3.904 19.624 1.00 92.38 128 LYS A CA 1
ATOM 973 C C . LYS A 1 128 ? -14.341 -4.948 20.381 1.00 92.38 128 LYS A C 1
ATOM 975 O O . LYS A 1 128 ? -14.120 -6.055 19.888 1.00 92.38 128 LYS A O 1
ATOM 980 N N . GLN A 1 129 ? -13.916 -4.592 21.586 1.00 82.38 129 GLN A N 1
ATOM 981 C CA . GLN A 1 129 ? -13.312 -5.551 22.498 1.00 82.38 129 GLN A CA 1
ATOM 982 C C . GLN A 1 129 ? -14.373 -6.552 22.948 1.00 82.38 129 GLN A C 1
ATOM 984 O O . GLN A 1 129 ? -15.485 -6.173 23.324 1.00 82.38 129 GLN A O 1
ATOM 989 N N . ASN A 1 130 ? -14.015 -7.834 22.939 1.00 67.94 130 ASN A N 1
ATOM 990 C CA . ASN A 1 130 ? -14.816 -8.840 23.614 1.00 67.94 130 ASN A CA 1
ATOM 991 C C . ASN A 1 130 ? -14.651 -8.601 25.115 1.00 67.94 130 ASN A C 1
ATOM 993 O O . ASN A 1 130 ? -13.644 -8.989 25.706 1.00 67.94 130 ASN A O 1
ATOM 997 N N . LEU A 1 131 ? -15.627 -7.928 25.726 1.00 56.81 131 LEU A N 1
ATOM 998 C CA . LEU A 1 131 ? -15.787 -7.922 27.173 1.00 56.81 131 LEU A CA 1
ATOM 999 C C . LEU A 1 131 ? -16.105 -9.361 27.587 1.00 56.81 131 LEU A C 1
ATOM 1001 O O . LEU A 1 131 ? -17.268 -9.753 27.640 1.00 56.81 131 LEU A O 1
ATOM 1005 N N . ASN A 1 132 ? -15.081 -10.169 27.851 1.00 54.72 132 ASN A N 1
ATOM 1006 C CA . ASN A 1 132 ? -15.287 -11.337 28.689 1.00 54.72 132 ASN A CA 1
ATOM 1007 C C . ASN A 1 132 ? -15.609 -10.788 30.084 1.00 54.72 132 ASN A C 1
ATOM 1009 O O . ASN A 1 132 ? -14.766 -10.080 30.642 1.00 54.72 132 ASN A O 1
ATOM 1013 N N . PRO A 1 133 ? -16.802 -11.046 30.648 1.00 47.06 133 PRO A N 1
ATOM 1014 C CA . PRO A 1 133 ? -17.016 -10.754 32.050 1.00 47.06 133 PRO A CA 1
ATOM 1015 C C . PRO A 1 133 ? -16.016 -11.610 32.825 1.00 47.06 133 PRO A C 1
ATOM 1017 O O . PRO A 1 133 ? -15.976 -12.831 32.671 1.00 47.06 133 PRO A O 1
ATOM 1020 N N . SER A 1 134 ? -15.148 -10.953 33.584 1.00 51.72 134 SER A N 1
ATOM 1021 C CA . SER A 1 134 ? -14.274 -11.604 34.550 1.00 51.72 134 SER A CA 1
ATOM 1022 C C . SER A 1 134 ? -15.143 -12.485 35.453 1.00 51.72 134 SER A C 1
ATOM 1024 O O . SER A 1 134 ? -16.046 -11.961 36.109 1.00 51.72 134 SER A O 1
ATOM 1026 N N . ASN A 1 135 ? -14.913 -13.801 35.426 1.00 41.03 135 ASN A N 1
ATOM 1027 C CA . ASN A 1 135 ? -15.476 -14.742 36.401 1.00 41.03 135 ASN A CA 1
ATOM 1028 C C . ASN A 1 135 ? -14.909 -14.477 37.797 1.00 41.03 135 ASN A C 1
ATOM 1030 O O . ASN A 1 135 ? -13.701 -14.151 37.879 1.00 41.03 135 ASN A O 1
#

Foldseek 3Di:
DDPDDDPQCRQVLCCVFFVDNVVVQVVCVVVVHDRDDDPGGPGGFAKDKDFAAAQAWAFFQDWDDPVQLCVQQVQWDDKDAPDDHGDTAHHPPDSVRTRTMTMGTAPPPHDPVVSVVSSVVSGPTDGDHPPPPDD

Secondary structure (DSSP, 8-state):
--SS--STTHHHHHHHHHS--HHHHHHHHHTT------SS-S----EEEEEE--SS-EEEEE---HHHHHHH-TTEEEEEES--TT-EE---SSGGG-SEEEEEE--TT--HHHHHHHHHHHH--EEE---PPP-

Nearest PDB structures (foldseek):
  4dim-assembly1_A  TM=7.208E-01  e=5.165E-06  Anaerococcus prevotii DSM 20548
  3vot-assembly1_A  TM=7.756E-01  e=1.029E-04  Bacillus licheniformis DSM 13 = ATCC 14580
  3vot-assembly2_B  TM=7.677E-01  e=1.029E-04  Bacillus licheniformis DSM 13 = ATCC 14580
  3wo1-assembly1_A-2  TM=6.650E-01  e=1.353E-02  Bacillus subtilis subsp. subtilis str. 168
  4czd-assembly2_D  TM=4.231E-01  e=6.448E-02  Desulfovibrio desulfuricans

Solvent-accessible surface area (backbone atoms only — not comparable to full-atom values): 8058 Å² total; per-residue (Å²): 140,73,102,64,82,62,68,89,58,42,48,56,47,44,23,73,22,35,70,46,55,53,64,61,44,52,54,32,48,76,69,73,41,90,63,90,74,73,96,65,62,93,52,78,45,56,59,53,68,48,80,42,59,38,95,57,48,26,33,29,66,41,59,52,51,64,72,59,35,39,75,76,37,74,51,53,74,46,70,48,67,76,66,57,70,72,39,78,44,54,39,49,84,50,80,92,36,37,44,28,40,37,34,28,54,49,57,91,91,56,54,71,70,62,52,48,54,53,51,58,63,53,38,55,74,37,68,45,63,77,79,69,78,83,127

Sequence (135 aa):
MSPRLGGNGIPELIYYSSGIDLIAMTINYALGKPCNIPEQPDSLKPCASLIFGSDTAGQLSSITAVEELKNTFPELIECRFNYQAGDHVPAFEHSGNSLGYALFYCPLESDYPSMINRLQAALQLNIKQNLNPSN

Organism: NCBI:txid2738884

Radius of gyration: 18.15 Å; Cα contacts (8 Å, |Δi|>4): 207; chains: 1; bounding box: 38×37×58 Å

Mean predicted aligned error: 4.83 Å

pLDDT: mean 92.27, std 9.37, range [41.03, 98.12]